Protein AF-A0A495VN44-F1 (afdb_monomer)

Mean predicted aligned error: 7.85 Å

InterPro domains:
  IPR005835 Nucleotidyl transferase domain [PF00483] (3-34)
  IPR005907 Glucose-1-phosphate thymidylyltransferase, short form [PTHR43532] (2-34)
  IPR029044 Nucleotide-diphospho-sugar transferases [G3DSA:3.90.550.10] (1-34)
  IPR029044 Nucleotide-diphospho-sugar transferases [SSF53448] (2-34)

Organism: NCBI:txid146940

Radius of gyration: 12.1 Å; Cα contacts (8 Å, |Δi|>4): 20; chains: 1; bounding box: 22×16×35 Å

pLDDT: mean 75.79, std 6.27, range [64.25, 88.81]

Solvent-accessible surface area (backbone atoms only — not comparable to full-atom values): 2447 Å² total; per-residue (Å²): 137,90,85,86,84,79,90,88,78,75,88,37,69,94,46,64,72,68,34,76,87,38,60,65,59,65,40,69,54,92,92,40,60,85

Foldseek 3Di:
DDDDDDPQDDDCPVVPPVCVVPRQQQDDDPPGGD

Nearest PDB structures (foldseek):
  1h5s-assembly1_A  TM=8.998E-01  e=4.890E-03  Escherichia coli

Secondary structure (DSSP, 8-state):
-PPP--------GGGTTGGGTS-GGGSEETTEE-

Structure (mmCIF, N/CA/C/O backbone):
data_AF-A0A495VN44-F1
#
_entry.id   AF-A0A495VN44-F1
#
loop_
_atom_site.group_PDB
_atom_site.id
_atom_site.type_symbol
_atom_site.label_atom_id
_atom_site.label_alt_id
_atom_site.label_comp_id
_atom_site.label_asym_id
_atom_site.label_entity_id
_atom_site.label_seq_id
_atom_site.pdbx_PDB_ins_code
_atom_site.Cartn_x
_atom_site.Cartn_y
_atom_site.Cartn_z
_atom_site.occupancy
_atom_site.B_iso_or_equiv
_atom_site.auth_seq_id
_atom_site.auth_comp_id
_atom_site.auth_asym_id
_atom_site.auth_atom_id
_atom_site.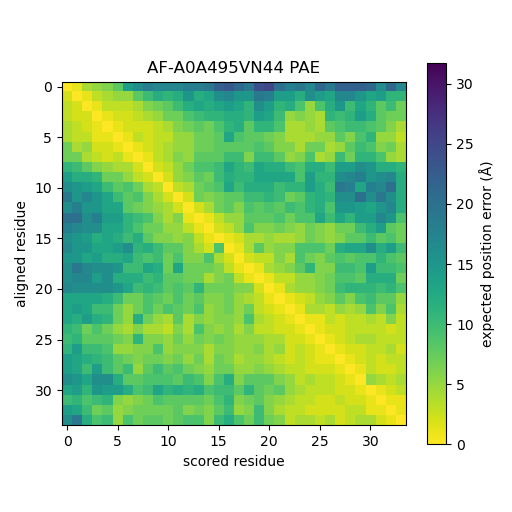pdbx_PDB_model_num
ATOM 1 N N . MET A 1 1 ? -10.245 -7.450 28.289 1.00 64.25 1 MET A N 1
ATOM 2 C CA . MET A 1 1 ? -10.226 -7.464 26.807 1.00 64.25 1 MET A CA 1
ATOM 3 C C . MET A 1 1 ? -8.785 -7.617 26.332 1.00 64.25 1 MET A C 1
ATOM 5 O O . MET A 1 1 ? -7.941 -6.876 26.817 1.00 64.25 1 MET A O 1
ATOM 9 N N . ARG A 1 2 ? -8.479 -8.578 25.449 1.00 81.56 2 ARG A N 1
ATOM 10 C CA . ARG A 1 2 ? -7.131 -8.734 24.865 1.00 81.56 2 ARG A CA 1
ATOM 11 C C . ARG A 1 2 ? -7.044 -7.897 23.585 1.00 81.56 2 ARG A C 1
ATOM 13 O O . ARG A 1 2 ? -7.935 -7.995 22.751 1.00 81.56 2 ARG A O 1
ATOM 20 N N . LYS A 1 3 ? -6.007 -7.069 23.447 1.00 80.44 3 LYS A N 1
ATOM 21 C CA . LYS A 1 3 ? -5.728 -6.310 22.218 1.00 80.44 3 LYS A CA 1
ATOM 22 C C . LYS A 1 3 ? -4.763 -7.120 21.350 1.00 80.44 3 LYS A C 1
ATOM 24 O O . LYS A 1 3 ? -3.750 -7.585 21.863 1.00 80.44 3 LYS A O 1
ATOM 29 N N . GLY A 1 4 ? -5.092 -7.298 20.073 1.00 84.38 4 GLY A N 1
ATOM 30 C CA . GLY A 1 4 ? -4.186 -7.852 19.065 1.00 84.38 4 GLY A CA 1
ATOM 31 C C . GLY A 1 4 ? -3.502 -6.719 18.306 1.00 84.38 4 GLY A C 1
ATOM 32 O O . GLY A 1 4 ? -4.160 -5.746 17.946 1.00 84.38 4 GLY A O 1
ATOM 33 N N . ILE A 1 5 ? -2.193 -6.828 18.089 1.00 88.81 5 ILE A N 1
ATOM 34 C CA . ILE A 1 5 ? -1.407 -5.874 17.300 1.00 88.81 5 ILE A CA 1
ATOM 35 C C . ILE A 1 5 ? -0.774 -6.651 16.149 1.00 88.81 5 ILE A C 1
ATOM 37 O O . ILE A 1 5 ? -0.156 -7.689 16.377 1.00 88.81 5 ILE A O 1
ATOM 41 N N . ILE A 1 6 ? -0.931 -6.145 14.926 1.00 81.31 6 ILE A N 1
ATOM 42 C CA . ILE A 1 6 ? -0.297 -6.686 13.721 1.00 81.31 6 ILE A CA 1
ATOM 43 C C . ILE A 1 6 ? 0.781 -5.700 13.276 1.00 81.31 6 ILE A C 1
ATOM 45 O O . ILE A 1 6 ? 0.507 -4.512 13.098 1.00 8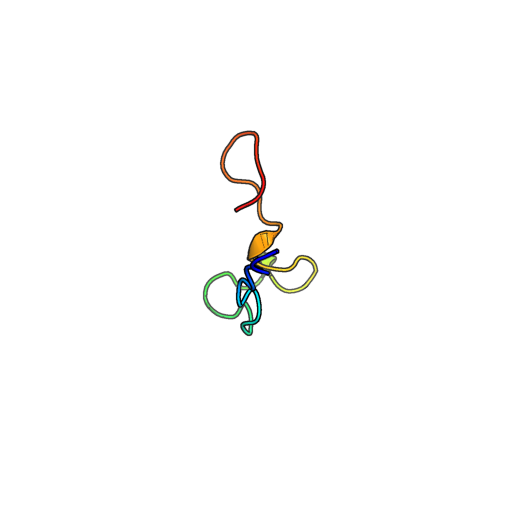1.31 6 ILE A O 1
ATOM 49 N N . LEU A 1 7 ? 2.011 -6.185 13.090 1.00 80.69 7 LEU A N 1
ATOM 50 C CA . LEU A 1 7 ? 3.106 -5.372 12.567 1.00 80.69 7 LEU A CA 1
ATOM 51 C C . LEU A 1 7 ? 3.034 -5.329 11.035 1.00 80.69 7 LEU A C 1
ATOM 53 O O . LEU A 1 7 ? 3.551 -6.201 10.345 1.00 80.69 7 LEU A O 1
ATOM 57 N N . ALA A 1 8 ? 2.398 -4.283 10.515 1.00 80.38 8 ALA A N 1
ATOM 58 C CA . ALA A 1 8 ? 2.244 -4.010 9.086 1.00 80.38 8 ALA A CA 1
ATOM 59 C C . ALA A 1 8 ? 3.273 -2.979 8.560 1.00 80.38 8 ALA A C 1
ATOM 61 O O . ALA A 1 8 ? 2.985 -2.216 7.644 1.00 80.38 8 ALA A O 1
ATOM 62 N N . GLY A 1 9 ? 4.479 -2.914 9.134 1.00 76.38 9 GLY A N 1
ATOM 63 C CA . GLY A 1 9 ? 5.534 -1.977 8.715 1.00 76.38 9 GLY A CA 1
ATOM 64 C C . GLY A 1 9 ? 6.674 -2.669 7.960 1.00 76.38 9 GLY A C 1
ATOM 65 O O . GLY A 1 9 ? 7.218 -3.654 8.450 1.00 76.38 9 GLY A O 1
ATOM 66 N N . GLY A 1 10 ? 7.061 -2.162 6.781 1.00 79.38 10 GLY A N 1
ATOM 67 C CA . GLY A 1 10 ? 8.229 -2.651 6.031 1.00 79.38 10 GLY A CA 1
ATOM 68 C C . GLY A 1 10 ? 8.423 -1.977 4.663 1.00 79.38 10 GLY A C 1
ATOM 69 O O . GLY A 1 10 ? 7.462 -1.713 3.950 1.00 79.38 10 GLY A O 1
ATOM 70 N N . SER A 1 11 ? 9.678 -1.739 4.263 1.00 68.75 11 SER A N 1
ATOM 71 C CA . SER A 1 11 ? 10.087 -0.764 3.226 1.00 68.75 11 SER A CA 1
ATOM 72 C C . SER A 1 11 ? 9.739 -1.074 1.751 1.00 68.75 11 SER A C 1
ATOM 74 O O . SER A 1 11 ? 10.374 -0.542 0.854 1.00 68.75 11 SER A O 1
ATOM 76 N N . GLY A 1 12 ? 8.771 -1.942 1.421 1.00 66.31 12 GLY A N 1
ATOM 77 C CA . GLY A 1 12 ? 8.297 -2.013 0.018 1.00 66.31 12 GLY A CA 1
ATOM 78 C C . GLY A 1 12 ? 9.226 -2.673 -1.034 1.00 66.31 12 GLY A C 1
ATOM 79 O O . GLY A 1 12 ? 8.747 -3.346 -1.935 1.00 66.31 12 GLY A O 1
ATOM 80 N N . THR A 1 13 ? 10.547 -2.639 -0.849 1.00 65.50 13 THR A N 1
ATOM 81 C CA . THR A 1 13 ? 11.563 -2.655 -1.925 1.00 65.50 13 THR A CA 1
ATOM 82 C C . THR A 1 13 ? 11.550 -3.821 -2.919 1.00 65.50 13 THR A C 1
ATOM 84 O O . THR A 1 13 ? 11.920 -3.620 -4.068 1.00 65.50 13 THR A O 1
ATOM 87 N N . ARG A 1 14 ? 11.093 -5.022 -2.537 1.00 71.31 14 ARG A N 1
ATOM 88 C CA . ARG A 1 14 ? 10.949 -6.171 -3.462 1.00 71.31 14 ARG A CA 1
ATOM 89 C C . ARG A 1 14 ? 9.819 -6.025 -4.495 1.00 71.31 14 ARG A C 1
ATOM 91 O O . ARG A 1 14 ? 9.812 -6.763 -5.467 1.00 71.31 14 ARG A O 1
ATOM 98 N N . LEU A 1 15 ? 8.874 -5.111 -4.274 1.00 69.31 15 LEU A N 1
ATOM 99 C CA . LEU A 1 15 ? 7.740 -4.826 -5.165 1.00 69.31 15 LEU A CA 1
ATOM 100 C C . LEU A 1 15 ? 7.862 -3.428 -5.790 1.00 69.31 15 LEU A C 1
ATOM 102 O O . LEU A 1 15 ? 6.870 -2.828 -6.201 1.00 69.31 15 LEU A O 1
ATOM 106 N N . TYR A 1 16 ? 9.083 -2.891 -5.838 1.00 67.69 16 TYR A N 1
ATOM 107 C CA . TYR A 1 16 ? 9.374 -1.681 -6.592 1.00 67.69 16 TYR A CA 1
ATOM 108 C C . TYR A 1 16 ? 9.005 -1.901 -8.072 1.00 67.69 16 TYR A C 1
ATOM 110 O O . TYR A 1 16 ? 9.388 -2.932 -8.627 1.00 67.69 16 TYR A O 1
ATOM 118 N N . PRO A 1 17 ? 8.277 -0.977 -8.729 1.00 74.38 17 PRO A N 1
ATOM 119 C CA . PRO A 1 17 ? 7.900 0.371 -8.279 1.00 74.38 17 PRO A CA 1
ATOM 120 C C . PRO A 1 17 ? 6.504 0.489 -7.632 1.00 74.38 17 PRO A C 1
ATOM 122 O O . PRO A 1 17 ? 6.128 1.573 -7.194 1.00 74.38 17 PRO A O 1
ATOM 125 N N . VAL A 1 18 ? 5.724 -0.592 -7.541 1.00 67.94 18 VAL A N 1
ATOM 126 C CA . VAL A 1 18 ? 4.314 -0.568 -7.094 1.00 67.94 18 VAL A CA 1
ATOM 127 C C . VAL A 1 18 ? 4.169 -0.079 -5.644 1.00 67.94 18 VAL A C 1
ATOM 129 O O . VAL A 1 18 ? 3.180 0.559 -5.294 1.00 67.94 18 VAL A O 1
ATOM 132 N N . THR A 1 19 ? 5.188 -0.286 -4.806 1.00 68.69 19 THR A N 1
ATOM 133 C CA . THR A 1 1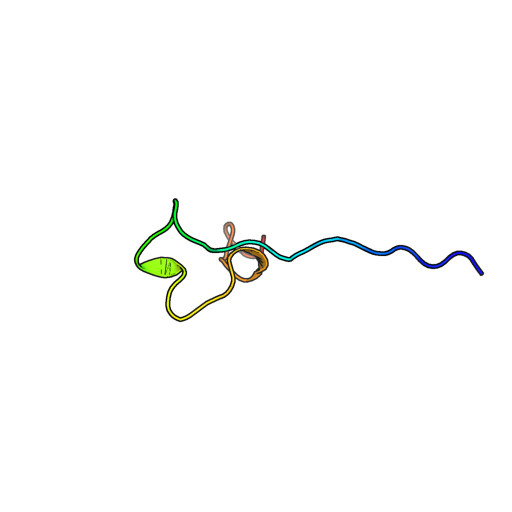9 ? 5.184 0.162 -3.402 1.00 68.69 19 THR A CA 1
ATOM 134 C C . THR A 1 19 ? 5.685 1.590 -3.170 1.00 68.69 19 THR A C 1
ATOM 136 O O . THR A 1 19 ? 5.922 1.960 -2.024 1.00 68.69 19 THR A O 1
ATOM 139 N N . LEU A 1 20 ? 5.917 2.385 -4.222 1.00 69.06 20 LEU A N 1
ATOM 140 C CA . LEU A 1 20 ? 6.299 3.797 -4.071 1.00 69.06 20 LEU A CA 1
ATOM 141 C C . LEU A 1 20 ? 5.118 4.676 -3.642 1.00 69.06 20 LEU A C 1
ATOM 143 O O . LEU A 1 20 ? 5.303 5.606 -2.864 1.00 69.06 20 LEU A O 1
ATOM 147 N N . ALA A 1 21 ? 3.920 4.378 -4.149 1.00 69.62 21 ALA A N 1
ATOM 148 C CA . ALA A 1 21 ? 2.707 5.156 -3.889 1.00 69.62 21 ALA A CA 1
ATOM 149 C C . ALA A 1 21 ? 1.724 4.451 -2.938 1.00 69.62 21 ALA A C 1
ATOM 151 O O . ALA A 1 21 ? 0.835 5.099 -2.390 1.00 69.62 21 ALA A O 1
ATOM 152 N N . VAL A 1 22 ? 1.867 3.134 -2.735 1.00 71.69 22 VAL A N 1
ATOM 153 C CA . VAL A 1 22 ? 0.929 2.312 -1.955 1.00 71.69 22 VAL A CA 1
ATOM 154 C C . VAL A 1 22 ? 1.696 1.3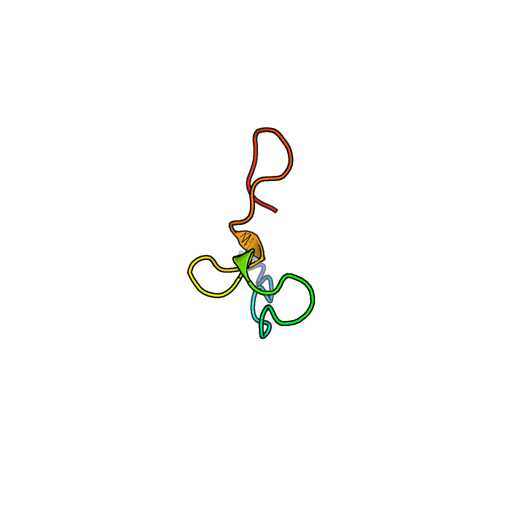97 -0.999 1.00 71.69 22 VAL A C 1
ATOM 156 O O . VAL A 1 22 ? 2.657 0.737 -1.393 1.00 71.69 22 VAL A O 1
ATOM 159 N N . SER A 1 23 ? 1.279 1.339 0.272 1.00 77.69 23 SER A N 1
ATOM 160 C CA . SER A 1 23 ? 1.868 0.400 1.237 1.00 77.69 23 SER A CA 1
ATOM 161 C C . SER A 1 23 ? 1.623 -1.045 0.802 1.00 77.69 23 SER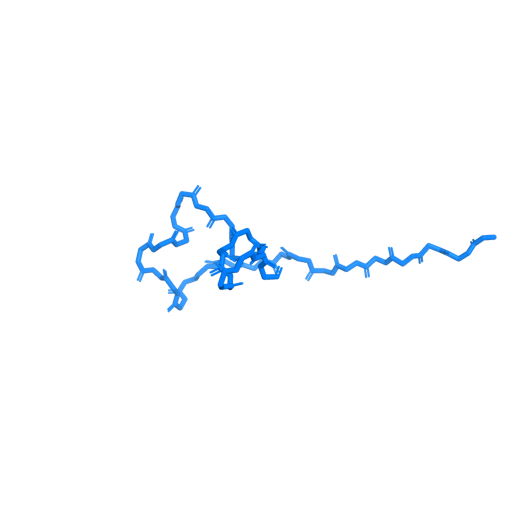 A C 1
ATOM 163 O O . SER A 1 23 ? 0.552 -1.368 0.298 1.00 77.69 23 SER A O 1
ATOM 165 N N . LYS A 1 24 ? 2.578 -1.945 1.053 1.00 76.69 24 LYS A N 1
ATOM 166 C CA . LYS A 1 24 ? 2.491 -3.368 0.663 1.00 76.69 24 LYS A CA 1
ATOM 167 C C . LYS A 1 24 ? 1.200 -4.061 1.104 1.00 76.69 24 LYS A C 1
ATOM 169 O O . LYS A 1 24 ? 0.663 -4.873 0.368 1.00 76.69 24 LYS A O 1
ATOM 174 N N . GLN A 1 25 ? 0.718 -3.722 2.291 1.00 77.88 25 GLN A N 1
ATOM 175 C CA . GLN A 1 25 ? -0.472 -4.294 2.926 1.00 77.88 25 GLN A CA 1
A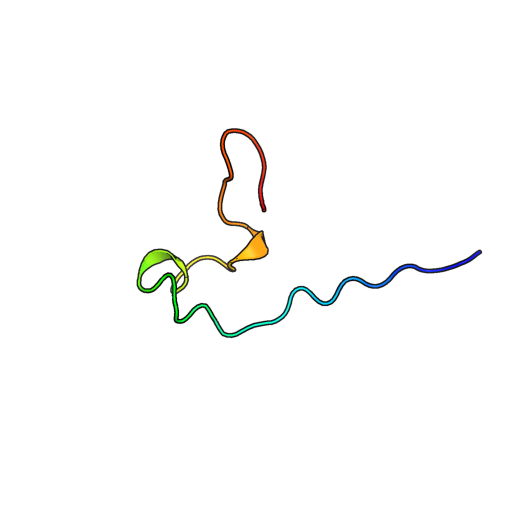TOM 176 C C . GLN A 1 25 ? -1.776 -3.755 2.331 1.00 77.88 25 GLN A C 1
ATOM 178 O O . GLN A 1 25 ? -2.854 -4.220 2.652 1.00 77.88 25 GLN A O 1
ATOM 183 N N . LEU A 1 26 ? -1.694 -2.744 1.471 1.00 76.50 26 LEU A N 1
ATOM 184 C CA . LEU A 1 26 ? -2.835 -2.229 0.722 1.00 76.50 26 LEU A CA 1
ATOM 185 C C . LEU A 1 26 ? -2.802 -2.687 -0.739 1.00 76.50 26 LEU A C 1
ATOM 187 O O . LEU A 1 26 ? -3.650 -2.271 -1.525 1.00 76.50 26 LEU A O 1
ATOM 191 N N . LEU A 1 27 ? -1.837 -3.532 -1.120 1.00 79.38 27 LEU A N 1
ATOM 192 C CA . LEU A 1 27 ? -1.815 -4.110 -2.456 1.00 79.38 27 LEU A CA 1
ATOM 193 C C . LEU A 1 27 ? -2.956 -5.126 -2.589 1.00 79.38 27 LEU A C 1
ATOM 195 O O . LEU A 1 27 ? -3.101 -5.983 -1.715 1.00 79.38 27 LEU A O 1
ATOM 199 N N . PRO A 1 28 ? -3.763 -5.049 -3.659 1.00 79.81 28 PRO A N 1
ATOM 200 C CA . PRO A 1 28 ? -4.873 -5.964 -3.859 1.00 79.81 28 PRO A CA 1
ATOM 201 C C . PRO A 1 28 ? -4.364 -7.370 -4.194 1.00 79.81 28 PRO A C 1
ATOM 203 O O . PRO A 1 28 ? -3.587 -7.570 -5.128 1.00 79.81 28 PRO A O 1
ATOM 2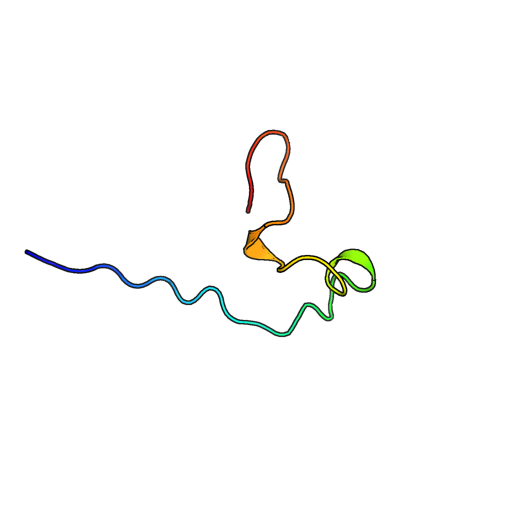06 N N . ILE A 1 29 ? -4.852 -8.352 -3.448 1.00 80.94 29 ILE A N 1
ATOM 207 C CA . ILE A 1 29 ? -4.846 -9.769 -3.784 1.00 80.94 29 ILE A CA 1
ATOM 208 C C . ILE A 1 29 ? -6.265 -10.117 -4.234 1.00 80.94 29 ILE A C 1
ATOM 210 O O . ILE A 1 29 ? -7.179 -10.244 -3.420 1.00 80.94 29 ILE A O 1
ATOM 214 N N . HIS A 1 30 ? -6.443 -10.267 -5.547 1.00 82.25 30 HIS A N 1
ATOM 215 C CA . HIS A 1 30 ? -7.747 -10.464 -6.185 1.00 82.25 30 HIS A CA 1
ATOM 216 C C . HIS A 1 30 ? -8.745 -9.345 -5.836 1.00 82.25 30 HIS A C 1
ATOM 218 O O . HIS A 1 30 ? -8.695 -8.274 -6.433 1.00 82.25 30 HIS A O 1
ATOM 224 N N . ASP A 1 31 ? -9.639 -9.591 -4.881 1.00 86.25 31 ASP A N 1
ATOM 225 C CA . ASP A 1 31 ? -10.733 -8.718 -4.464 1.00 86.25 31 ASP A CA 1
ATOM 226 C C . ASP A 1 31 ? -10.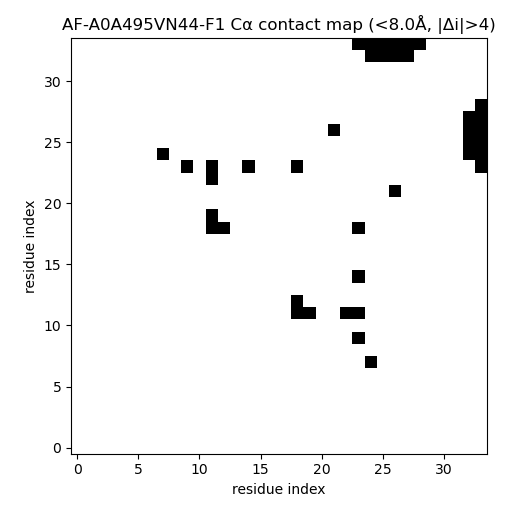496 -8.040 -3.101 1.00 86.25 31 ASP A C 1
ATOM 228 O O . ASP A 1 31 ? -11.338 -7.262 -2.651 1.00 86.25 31 ASP A O 1
ATOM 232 N N . LYS A 1 32 ? -9.375 -8.324 -2.422 1.00 75.31 32 LYS A N 1
ATOM 233 C CA . LYS A 1 32 ? -9.096 -7.842 -1.057 1.00 75.31 32 LYS A CA 1
ATOM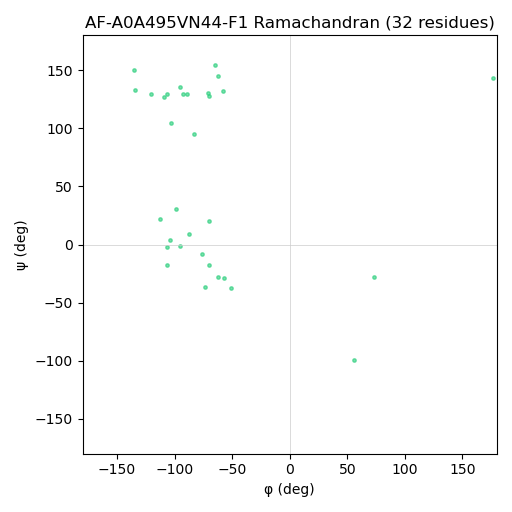 234 C C . LYS A 1 32 ? -7.665 -7.317 -0.923 1.00 75.31 32 LYS A C 1
ATOM 236 O O . LYS A 1 32 ? -6.787 -7.813 -1.619 1.00 75.31 32 LYS A O 1
ATOM 241 N N . PRO A 1 33 ? -7.394 -6.334 -0.047 1.00 79.19 33 PRO A N 1
ATOM 242 C CA . PRO A 1 33 ? -6.020 -5.959 0.285 1.00 79.19 33 PRO A CA 1
ATOM 243 C C . PRO A 1 33 ? -5.292 -7.113 0.997 1.00 79.19 33 PRO A C 1
ATOM 245 O O . PRO A 1 33 ? -5.937 -7.971 1.604 1.00 79.19 33 PRO A O 1
ATOM 248 N N . MET A 1 34 ? -3.962 -7.128 0.878 1.00 77.25 34 MET A N 1
ATOM 249 C CA . MET A 1 34 ? -3.057 -8.113 1.489 1.00 77.25 34 MET A CA 1
ATOM 250 C C . MET A 1 34 ? -3.112 -8.161 3.020 1.00 77.25 34 MET A C 1
ATOM 252 O O . MET A 1 34 ? -3.193 -7.091 3.661 1.00 77.25 34 MET A O 1
#

Sequence (34 aa):
MRKGIILAGGSGTRLYPVTLAVSKQLLPIHDKPM